Protein AF-A0A855K8J2-F1 (afdb_monomer_lite)

pLDDT: mean 85.91, std 11.96, range [37.53, 96.5]

Secondary structure (DSSP, 8-state):
-------SEEEE-SSHHHHHHHHHHHB-BTTB-SEES-PEEE-TTSSS-EEEEEEEPTTS-EEEEEEE--SS-SHHHHHHHHHHHHHHH--

Radius of gyration: 13.41 Å; chains: 1; bounding box: 34×26×37 Å

Foldseek 3Di:
DPPQAAAPEEDEDADPVVLVVVQVVQEADPVRNFHFPDWDWDPPVHQQTKIKGWTDDPPRDIGIYIYTYGPHHDPVRSVVNVVVCCVRNVD

Sequence (91 aa):
VFVTVKIDVLLIAALKMELDAAQQVFSASDTRPGGVAEWHSVDQDKPNPYIWGVYQMDDSQSFRIAFARPNRMGCDETGSVASALTEKLKP

Structure (mmCIF, N/CA/C/O backbone):
data_AF-A0A855K8J2-F1
#
_entry.id   AF-A0A855K8J2-F1
#
loop_
_atom_site.group_PDB
_atom_site.id
_atom_site.type_symbol
_atom_site.label_atom_id
_atom_site.label_alt_id
_atom_site.label_comp_id
_atom_site.label_asym_id
_atom_site.label_entity_id
_atom_site.label_seq_id
_atom_site.pdbx_PDB_ins_code
_atom_site.Cartn_x
_atom_site.Cartn_y
_atom_site.Cartn_z
_atom_site.occupancy
_atom_site.B_iso_or_equiv
_atom_site.auth_seq_id
_atom_site.auth_comp_id
_atom_site.auth_asym_id
_atom_site.auth_atom_id
_atom_site.pdbx_PDB_model_num
ATOM 1 N N . VAL A 1 1 ? -14.786 16.950 -5.421 1.00 37.53 1 VAL A N 1
ATOM 2 C CA . VAL A 1 1 ? -14.647 15.743 -6.268 1.00 37.53 1 VAL A CA 1
ATOM 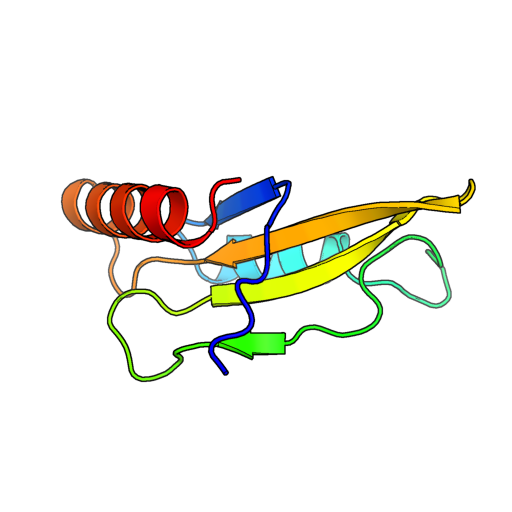3 C C . VAL A 1 1 ? -13.842 14.735 -5.471 1.00 37.53 1 VAL A C 1
ATOM 5 O O . VAL A 1 1 ? -12.674 14.992 -5.222 1.00 37.53 1 VAL A O 1
ATOM 8 N N . PHE A 1 2 ? -14.466 13.672 -4.961 1.00 42.28 2 PHE A N 1
ATOM 9 C CA . PHE A 1 2 ? -13.718 12.595 -4.312 1.00 42.28 2 PHE A CA 1
ATOM 10 C C . PHE A 1 2 ? -13.106 11.748 -5.423 1.00 42.28 2 PHE A C 1
ATOM 12 O O . PHE A 1 2 ? -13.826 11.089 -6.167 1.00 42.28 2 PHE A O 1
ATOM 19 N N . VAL A 1 3 ? -11.791 11.842 -5.603 1.00 47.56 3 VAL A N 1
ATOM 20 C CA . VAL A 1 3 ? -11.074 10.958 -6.520 1.00 47.56 3 VAL A CA 1
ATOM 21 C C . VAL A 1 3 ? -11.036 9.590 -5.851 1.00 47.56 3 VAL A C 1
ATOM 23 O O . VAL A 1 3 ? -10.289 9.380 -4.898 1.00 47.56 3 VAL A O 1
ATOM 26 N N . THR A 1 4 ? -11.882 8.669 -6.305 1.00 60.09 4 THR A N 1
ATOM 27 C CA . THR A 1 4 ? -11.802 7.271 -5.879 1.00 60.09 4 THR A CA 1
ATOM 28 C C . THR A 1 4 ? -10.559 6.666 -6.520 1.00 60.09 4 THR A C 1
ATOM 30 O O . THR A 1 4 ? -10.552 6.331 -7.706 1.00 60.09 4 THR A O 1
ATOM 33 N N . VAL A 1 5 ? -9.474 6.5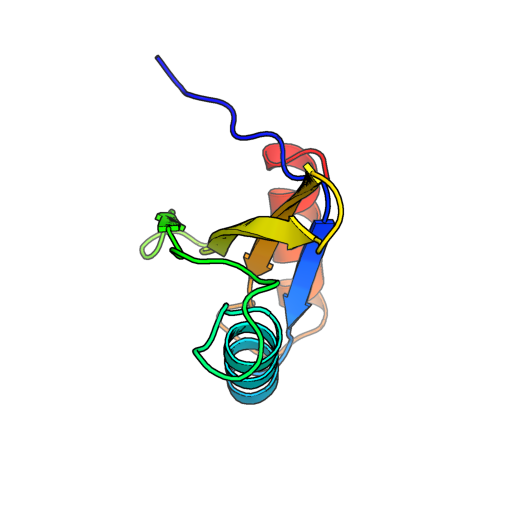68 -5.753 1.00 71.25 5 VAL A N 1
ATOM 34 C CA . VAL A 1 5 ? -8.2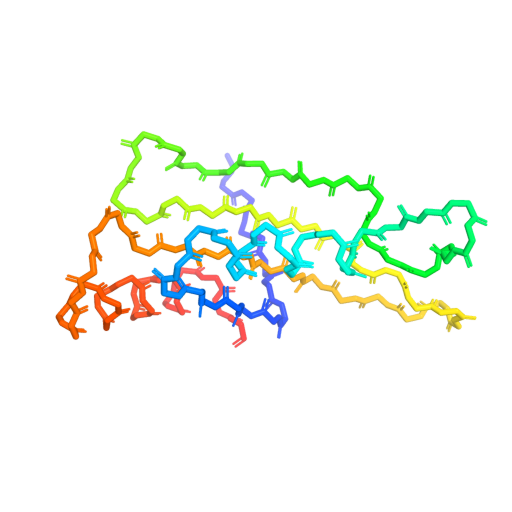73 5.845 -6.177 1.00 71.25 5 VAL A CA 1
ATOM 35 C C . VAL A 1 5 ? -8.592 4.356 -6.089 1.00 71.25 5 VAL A C 1
ATOM 37 O O . VAL A 1 5 ? -8.595 3.786 -5.002 1.00 71.25 5 VAL A O 1
ATOM 40 N N . LYS A 1 6 ? -8.905 3.737 -7.233 1.00 85.38 6 LYS A N 1
ATOM 41 C CA . LYS A 1 6 ? -8.972 2.275 -7.342 1.00 85.38 6 LYS A CA 1
ATOM 42 C C . LYS A 1 6 ? -7.568 1.722 -7.118 1.00 85.38 6 LYS A C 1
ATOM 44 O O . LYS A 1 6 ? -6.654 2.159 -7.818 1.00 85.38 6 LYS A O 1
ATOM 49 N N . ILE A 1 7 ? -7.424 0.835 -6.145 1.00 94.44 7 ILE A N 1
ATOM 50 C CA . ILE A 1 7 ? -6.199 0.087 -5.853 1.00 94.44 7 ILE A CA 1
ATOM 51 C C . ILE A 1 7 ? -6.343 -1.296 -6.488 1.00 94.44 7 ILE A C 1
ATOM 53 O O . ILE A 1 7 ? -7.464 -1.765 -6.621 1.00 94.44 7 ILE A O 1
ATOM 57 N N . ASP A 1 8 ? -5.243 -1.910 -6.915 1.00 94.56 8 ASP A N 1
ATOM 58 C CA . ASP A 1 8 ? -5.237 -3.268 -7.482 1.00 94.56 8 ASP A CA 1
ATOM 59 C C . ASP A 1 8 ? -4.660 -4.288 -6.486 1.00 94.56 8 ASP A C 1
ATOM 61 O O . ASP A 1 8 ? -4.937 -5.480 -6.556 1.00 94.56 8 ASP A O 1
ATOM 65 N N . VAL A 1 9 ? -3.820 -3.827 -5.553 1.00 95.12 9 VAL A N 1
ATOM 66 C CA . VAL A 1 9 ? -3.225 -4.658 -4.501 1.00 95.12 9 VAL A CA 1
ATOM 67 C C . VAL A 1 9 ? -3.244 -3.904 -3.176 1.00 95.12 9 VAL A C 1
ATOM 69 O O . VAL A 1 9 ? -2.665 -2.825 -3.057 1.00 95.12 9 VAL A O 1
ATOM 72 N N . LEU A 1 10 ? -3.864 -4.494 -2.156 1.00 95.44 10 LEU A N 1
ATOM 73 C CA . LEU A 1 10 ? -3.812 -4.011 -0.778 1.00 95.44 10 LEU A CA 1
ATOM 74 C C . LEU A 1 10 ? -2.967 -4.969 0.067 1.00 95.44 10 LEU A C 1
ATOM 76 O O . LEU A 1 10 ? -3.355 -6.115 0.283 1.00 95.44 10 LEU A O 1
ATOM 80 N N . LEU A 1 11 ? -1.829 -4.491 0.568 1.00 94.88 11 LEU A N 1
ATOM 81 C CA . LEU A 1 11 ? -0.993 -5.215 1.525 1.00 94.88 11 LEU A CA 1
ATOM 82 C C . LEU A 1 11 ? -1.192 -4.620 2.916 1.00 94.88 11 LEU A C 1
ATOM 84 O O . LEU A 1 11 ? -1.060 -3.413 3.131 1.00 94.88 11 LEU A O 1
ATOM 88 N N . ILE A 1 12 ? -1.504 -5.491 3.870 1.00 92.50 12 ILE A N 1
ATOM 89 C CA . ILE A 1 12 ? -1.703 -5.121 5.268 1.00 92.50 12 ILE A CA 1
ATOM 90 C C . ILE A 1 12 ? -0.636 -5.824 6.085 1.00 92.50 12 ILE A C 1
ATOM 92 O O . ILE A 1 12 ? -0.606 -7.051 6.155 1.00 92.50 12 ILE A O 1
ATOM 96 N N . ALA A 1 13 ? 0.244 -5.031 6.681 1.00 90.50 13 ALA A N 1
ATOM 97 C CA . ALA A 1 13 ? 1.288 -5.519 7.563 1.00 90.50 13 ALA A CA 1
ATOM 98 C C . ALA A 1 13 ? 0.825 -5.429 9.019 1.00 90.50 13 ALA A C 1
ATOM 100 O O . ALA A 1 13 ? 0.177 -4.454 9.409 1.00 90.50 13 ALA A O 1
ATOM 101 N N . ALA A 1 14 ? 1.182 -6.419 9.835 1.00 85.25 14 ALA A N 1
ATOM 102 C CA . ALA A 1 14 ? 0.873 -6.398 11.261 1.00 85.25 14 ALA A CA 1
ATOM 103 C C . ALA A 1 14 ? 1.874 -5.518 12.021 1.00 85.25 14 ALA A C 1
ATOM 105 O O . ALA A 1 14 ? 1.509 -4.805 12.960 1.00 85.25 14 ALA A O 1
ATOM 106 N N . LEU A 1 15 ? 3.141 -5.544 11.598 1.00 86.12 15 LEU A N 1
ATOM 107 C CA . LEU A 1 15 ? 4.235 -4.827 12.236 1.00 86.12 15 LEU A CA 1
ATOM 108 C C . LEU A 1 15 ? 4.716 -3.653 11.388 1.00 86.12 15 LEU A C 1
ATOM 110 O O . LEU A 1 15 ? 4.759 -3.701 10.160 1.00 86.12 15 LEU A O 1
ATOM 114 N N . LYS A 1 16 ? 5.188 -2.600 12.064 1.00 87.69 16 LYS A N 1
ATOM 115 C CA . LYS A 1 16 ? 5.825 -1.466 11.386 1.00 87.69 16 LYS A CA 1
ATOM 116 C C . LYS A 1 16 ? 7.046 -1.903 10.564 1.00 87.69 16 LYS A C 1
ATOM 118 O O . LYS A 1 16 ? 7.186 -1.456 9.437 1.00 87.69 16 LYS A O 1
ATOM 123 N N . MET A 1 17 ? 7.872 -2.813 11.083 1.00 91.44 17 MET A N 1
ATOM 124 C CA . MET A 1 17 ? 9.046 -3.320 10.356 1.00 91.44 17 MET A CA 1
ATOM 125 C C . MET A 1 17 ? 8.688 -4.064 9.061 1.00 91.44 17 MET A C 1
ATOM 127 O O . MET A 1 17 ? 9.432 -3.978 8.093 1.00 91.44 17 MET A O 1
ATOM 131 N N . GLU A 1 18 ? 7.553 -4.768 9.025 1.00 91.81 18 GLU A N 1
ATOM 132 C CA . GLU A 1 18 ? 7.066 -5.451 7.819 1.00 91.81 18 GLU A CA 1
ATOM 133 C C . GLU A 1 18 ? 6.601 -4.432 6.778 1.00 91.81 18 GLU A C 1
ATOM 135 O O . GLU A 1 18 ? 6.940 -4.552 5.603 1.00 91.81 18 GLU A O 1
ATOM 140 N N . LEU A 1 19 ? 5.869 -3.405 7.224 1.00 91.81 19 LEU A N 1
ATOM 141 C CA . LEU A 1 19 ? 5.422 -2.310 6.368 1.00 91.81 19 LEU A CA 1
ATOM 142 C C . LEU A 1 19 ? 6.613 -1.542 5.782 1.00 91.81 19 LEU A C 1
ATOM 144 O O . LEU A 1 19 ? 6.650 -1.290 4.582 1.00 91.81 19 LEU A O 1
ATOM 148 N N . ASP A 1 20 ? 7.592 -1.205 6.624 1.00 93.44 20 ASP A N 1
ATOM 149 C CA . ASP A 1 20 ? 8.793 -0.469 6.230 1.00 93.44 20 ASP A CA 1
ATOM 150 C C . ASP A 1 20 ? 9.636 -1.302 5.241 1.00 93.44 20 ASP A C 1
ATOM 152 O O . ASP A 1 20 ? 10.082 -0.785 4.216 1.00 93.44 20 ASP A O 1
ATOM 156 N N . ALA A 1 21 ? 9.792 -2.610 5.488 1.00 94.69 21 ALA A N 1
ATOM 157 C CA . ALA A 1 21 ? 10.485 -3.522 4.578 1.00 94.69 21 ALA A CA 1
ATOM 158 C C . ALA A 1 21 ? 9.752 -3.670 3.236 1.00 94.69 21 ALA A C 1
ATOM 160 O O . ALA A 1 21 ? 10.385 -3.625 2.181 1.00 94.69 21 ALA A O 1
ATOM 161 N N . ALA A 1 22 ? 8.422 -3.799 3.255 1.00 94.56 22 ALA A N 1
ATOM 162 C CA . ALA A 1 22 ? 7.619 -3.812 2.038 1.00 94.56 22 ALA A CA 1
ATOM 163 C C . ALA A 1 22 ? 7.795 -2.496 1.268 1.00 94.56 22 ALA A C 1
ATOM 165 O O . ALA A 1 22 ? 8.127 -2.517 0.086 1.00 94.56 22 ALA A O 1
ATOM 166 N N . GLN A 1 23 ? 7.678 -1.343 1.929 1.00 95.00 23 GLN A N 1
ATOM 167 C CA . GLN A 1 23 ? 7.896 -0.046 1.288 1.00 95.00 23 GLN A CA 1
ATOM 168 C C . GLN A 1 23 ? 9.285 0.048 0.655 1.00 95.00 23 GLN A C 1
ATOM 170 O O . GLN A 1 23 ? 9.398 0.463 -0.496 1.00 95.00 23 GLN A O 1
ATOM 175 N N . GLN A 1 24 ? 10.330 -0.415 1.337 1.00 94.19 24 GLN A N 1
ATOM 176 C CA . GLN A 1 24 ? 11.690 -0.426 0.802 1.00 94.19 24 GLN A CA 1
ATOM 177 C C . GLN A 1 24 ? 11.857 -1.354 -0.413 1.00 94.19 24 GLN A C 1
ATOM 179 O O . GLN A 1 24 ? 12.575 -1.020 -1.354 1.00 94.19 24 GLN A O 1
ATOM 184 N N . VAL A 1 25 ? 11.227 -2.531 -0.406 1.00 93.50 25 VAL A N 1
ATOM 185 C CA . VAL A 1 25 ? 11.324 -3.503 -1.508 1.00 93.50 25 VAL A CA 1
ATOM 186 C C . VAL A 1 25 ? 10.530 -3.056 -2.731 1.00 93.50 25 VAL A C 1
ATOM 188 O O . VAL A 1 25 ? 10.994 -3.261 -3.849 1.00 93.50 25 VAL A O 1
ATOM 191 N N . PHE A 1 26 ? 9.364 -2.445 -2.524 1.00 94.44 26 PHE A N 1
ATOM 192 C CA . PHE A 1 26 ? 8.470 -2.018 -3.598 1.00 94.44 26 PHE A CA 1
ATOM 193 C C . PHE A 1 26 ? 8.752 -0.599 -4.109 1.00 94.44 26 PHE A C 1
ATOM 195 O O . PHE A 1 26 ? 8.147 -0.201 -5.100 1.00 94.44 26 PHE A O 1
ATOM 202 N N . SER A 1 27 ? 9.646 0.164 -3.476 1.00 95.38 27 SER A N 1
ATOM 203 C CA . SER A 1 27 ? 10.085 1.468 -3.990 1.00 95.38 27 SER A CA 1
ATOM 204 C C . SER A 1 27 ? 11.086 1.304 -5.128 1.00 95.38 27 SER A C 1
ATOM 206 O O . SER A 1 27 ? 11.969 0.447 -5.063 1.00 95.38 27 SER A O 1
ATOM 208 N N . ALA A 1 28 ? 10.970 2.160 -6.141 1.00 93.25 28 ALA A N 1
ATOM 209 C CA . ALA A 1 28 ? 11.972 2.253 -7.193 1.00 93.25 28 ALA A CA 1
ATOM 210 C C . ALA A 1 28 ? 13.307 2.757 -6.614 1.00 93.25 28 ALA A C 1
ATOM 212 O O . ALA A 1 28 ? 13.338 3.576 -5.692 1.00 93.25 28 ALA A O 1
ATOM 213 N N . SER A 1 29 ? 14.417 2.267 -7.157 1.00 90.50 29 SER A N 1
ATOM 214 C CA . SER A 1 29 ? 15.772 2.693 -6.799 1.00 90.50 29 SER A CA 1
ATOM 215 C C . SER A 1 29 ? 16.695 2.672 -8.014 1.00 90.50 29 SER A C 1
ATOM 217 O O . SER A 1 29 ? 16.399 2.017 -9.008 1.00 90.50 29 SER A O 1
ATOM 219 N N . ASP A 1 30 ? 17.869 3.297 -7.917 1.00 85.81 30 ASP A N 1
ATOM 220 C CA . ASP A 1 30 ? 18.847 3.330 -9.021 1.00 85.81 30 ASP A CA 1
ATOM 221 C C . ASP A 1 30 ? 19.251 1.927 -9.513 1.00 85.81 30 ASP A C 1
ATOM 223 O O . ASP A 1 30 ? 19.516 1.712 -10.692 1.00 85.81 30 ASP A O 1
ATOM 227 N N . THR A 1 31 ? 19.269 0.947 -8.608 1.00 84.81 31 THR A N 1
ATOM 228 C CA . THR A 1 31 ? 19.575 -0.462 -8.906 1.00 84.81 31 THR A CA 1
ATOM 229 C C . THR A 1 31 ? 18.357 -1.300 -9.306 1.00 84.81 31 THR A C 1
ATOM 231 O O . THR A 1 31 ? 18.524 -2.445 -9.723 1.00 84.81 31 THR A O 1
ATOM 234 N N . ARG A 1 32 ? 17.139 -0.767 -9.145 1.00 83.00 32 ARG A N 1
ATOM 235 C CA . ARG A 1 32 ? 15.851 -1.422 -9.425 1.00 83.00 32 ARG A CA 1
ATOM 236 C C . ARG A 1 32 ? 14.859 -0.360 -9.913 1.00 83.00 32 ARG A C 1
ATOM 238 O O . ARG A 1 32 ? 14.094 0.170 -9.107 1.00 83.00 32 ARG A O 1
ATOM 245 N N . PRO A 1 33 ? 14.906 0.001 -11.205 1.00 80.69 33 PRO A N 1
ATOM 246 C CA . PRO A 1 33 ? 14.051 1.055 -11.744 1.00 80.69 33 PRO A CA 1
ATOM 247 C C . PRO A 1 33 ? 12.560 0.680 -11.696 1.00 80.69 33 PRO A C 1
ATOM 249 O O . PRO A 1 33 ? 11.720 1.568 -11.567 1.00 80.69 33 PRO A O 1
ATOM 252 N N . GLY A 1 34 ? 12.233 -0.618 -11.730 1.00 88.38 34 GLY A N 1
ATOM 253 C CA . GLY A 1 34 ? 10.891 -1.122 -11.453 1.00 88.38 34 GLY A CA 1
ATOM 254 C C . GLY A 1 34 ? 10.501 -0.938 -9.983 1.00 88.38 34 GLY A C 1
ATOM 255 O O . GLY A 1 34 ? 11.198 -1.399 -9.076 1.00 88.38 34 GLY A O 1
ATOM 256 N N . GLY A 1 35 ? 9.378 -0.261 -9.743 1.00 93.44 35 GLY A N 1
ATOM 257 C CA . GLY A 1 35 ? 8.909 0.063 -8.400 1.00 93.44 35 GLY A CA 1
ATOM 258 C C . GLY A 1 35 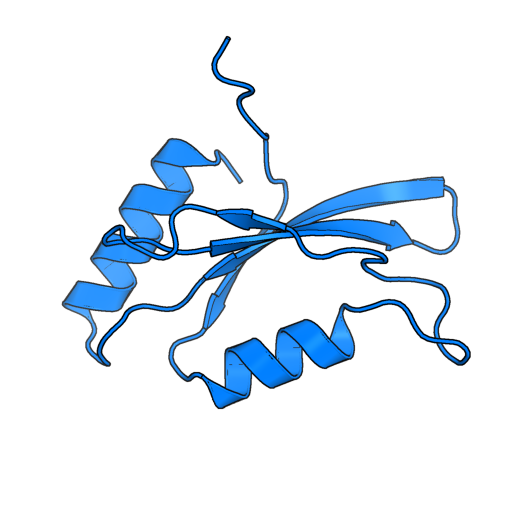? 7.954 1.249 -8.338 1.00 93.44 35 GLY A C 1
ATOM 259 O O . GLY A 1 35 ? 7.536 1.812 -9.351 1.00 93.44 35 GLY A O 1
ATOM 260 N N . VAL A 1 36 ? 7.602 1.627 -7.114 1.00 95.31 36 VAL A N 1
ATOM 261 C CA . VAL A 1 36 ? 6.856 2.842 -6.796 1.00 95.31 36 VAL A CA 1
ATOM 262 C C . VAL A 1 36 ? 7.828 4.013 -6.709 1.00 95.31 36 VAL A C 1
ATOM 264 O O . VAL A 1 36 ? 8.712 4.021 -5.853 1.00 95.31 36 VAL A O 1
ATOM 267 N N . ALA A 1 37 ? 7.661 5.003 -7.585 1.00 93.94 37 ALA A N 1
ATOM 268 C CA . ALA A 1 37 ? 8.490 6.210 -7.593 1.00 93.94 37 ALA A CA 1
ATOM 269 C C . ALA A 1 37 ? 8.113 7.200 -6.476 1.00 93.94 37 ALA A C 1
ATOM 271 O O . ALA A 1 37 ? 8.982 7.855 -5.907 1.00 93.94 37 ALA A O 1
ATOM 272 N N . GLU A 1 38 ? 6.823 7.295 -6.149 1.00 94.50 38 GLU A N 1
ATOM 273 C CA . GLU A 1 38 ? 6.305 8.196 -5.120 1.00 94.50 38 GLU A CA 1
ATOM 274 C C . GLU A 1 38 ? 5.213 7.504 -4.300 1.00 94.50 38 GLU A C 1
ATOM 276 O O . 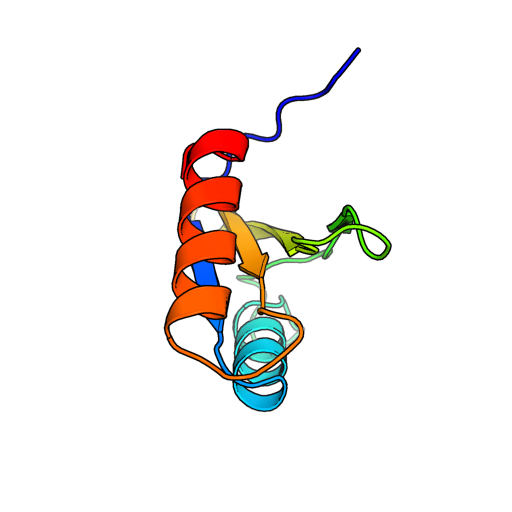GLU A 1 38 ? 4.305 6.872 -4.847 1.00 94.50 38 GLU A O 1
ATOM 281 N N . TRP A 1 39 ? 5.306 7.644 -2.977 1.00 95.06 39 TRP A N 1
ATOM 282 C CA . TRP A 1 39 ? 4.299 7.169 -2.035 1.00 95.06 39 TRP A CA 1
ATOM 283 C C . TRP A 1 39 ? 3.440 8.329 -1.546 1.00 95.06 39 TRP A C 1
ATOM 285 O O . TRP A 1 39 ? 3.948 9.306 -0.996 1.00 95.06 39 TRP A O 1
ATOM 295 N N . HIS A 1 40 ? 2.126 8.181 -1.665 1.00 94.69 40 HIS A N 1
ATOM 296 C CA . HIS A 1 40 ? 1.155 9.148 -1.179 1.00 94.69 40 HIS A CA 1
ATOM 297 C C . HIS A 1 40 ? 0.517 8.660 0.119 1.00 94.69 40 HIS A C 1
ATOM 299 O O . HIS A 1 40 ? -0.191 7.651 0.143 1.00 94.69 40 HIS A O 1
ATOM 305 N N . SER A 1 41 ? 0.731 9.410 1.196 1.00 92.38 41 SER A N 1
ATOM 306 C CA . SER A 1 41 ? 0.080 9.180 2.485 1.00 92.38 41 SER A CA 1
ATOM 307 C C . SER A 1 41 ? -1.359 9.679 2.476 1.00 92.38 41 SER A C 1
ATOM 309 O O . SER A 1 41 ? -1.628 10.820 2.107 1.00 92.38 41 SER A O 1
ATOM 311 N N . VAL A 1 42 ? -2.287 8.845 2.937 1.00 90.19 42 VAL A N 1
ATOM 312 C CA . VAL A 1 42 ? -3.707 9.181 3.041 1.00 90.19 42 VAL A CA 1
ATOM 313 C C . VAL A 1 42 ? -4.202 8.882 4.448 1.00 90.19 42 VAL A C 1
ATOM 315 O O . VAL A 1 42 ? -3.862 7.857 5.037 1.00 90.19 42 VAL A O 1
ATOM 318 N N . ASP A 1 43 ? -5.052 9.776 4.962 1.00 82.81 43 ASP A N 1
ATOM 319 C CA . ASP A 1 43 ? -5.832 9.540 6.179 1.00 82.81 43 ASP A CA 1
ATOM 320 C C . ASP A 1 43 ? -4.970 9.223 7.422 1.00 82.81 43 ASP A C 1
ATOM 322 O O . ASP A 1 43 ? -5.386 8.454 8.283 1.00 82.81 43 ASP A O 1
ATOM 326 N N . GLN A 1 44 ? -3.787 9.847 7.533 1.00 78.44 44 GLN A N 1
ATOM 327 C CA . GLN A 1 44 ? -2.822 9.641 8.631 1.00 78.44 44 GLN A CA 1
ATOM 328 C C . GLN A 1 44 ? -3.421 9.883 10.031 1.00 78.44 44 GLN A C 1
ATOM 330 O O . GLN A 1 44 ? -3.028 9.212 10.979 1.00 78.44 44 GLN A O 1
ATOM 335 N N . ASP A 1 45 ? -4.414 10.772 10.147 1.00 77.56 45 ASP A N 1
ATOM 336 C CA . ASP A 1 45 ? -5.115 11.078 11.406 1.00 77.56 45 ASP A CA 1
ATOM 337 C C . ASP A 1 45 ? -6.420 10.280 11.606 1.00 77.56 45 ASP A C 1
ATOM 339 O O . ASP A 1 45 ? -7.190 10.547 12.532 1.00 77.56 45 ASP A O 1
ATOM 343 N N . LYS A 1 46 ? -6.731 9.325 10.722 1.00 80.94 46 LYS A N 1
ATOM 344 C CA . LYS A 1 46 ? -7.957 8.513 10.785 1.00 80.94 46 LYS A CA 1
ATOM 345 C C . LYS A 1 46 ? -7.651 7.074 11.223 1.00 80.94 46 LYS A C 1
ATOM 347 O O . LYS A 1 46 ? -6.493 6.674 11.255 1.00 80.94 46 LYS A O 1
ATOM 352 N N . PRO A 1 47 ? -8.679 6.257 11.533 1.00 79.75 47 PRO A N 1
ATOM 353 C CA . PRO A 1 47 ? -8.472 4.904 12.060 1.00 79.75 47 PRO A CA 1
ATOM 354 C C . PRO A 1 47 ? -7.732 3.948 11.117 1.00 79.75 47 PRO A C 1
ATOM 356 O O . PRO A 1 47 ? -7.096 3.012 11.588 1.00 79.75 47 PRO A O 1
ATOM 359 N N . ASN A 1 48 ? -7.807 4.186 9.803 1.00 85.00 48 ASN A N 1
ATOM 360 C CA . ASN A 1 48 ? -7.280 3.289 8.773 1.00 85.00 48 ASN A CA 1
ATOM 361 C C . ASN A 1 48 ? -6.330 4.056 7.832 1.00 85.00 48 ASN A C 1
ATOM 363 O O . ASN A 1 48 ? -6.687 4.292 6.670 1.00 85.00 48 ASN A O 1
ATOM 367 N N . PRO A 1 49 ? -5.165 4.511 8.326 1.00 89.31 49 PRO A N 1
ATOM 368 C CA . PRO A 1 49 ? -4.197 5.208 7.498 1.00 89.31 49 PRO A CA 1
ATOM 369 C C . PRO A 1 49 ? -3.577 4.232 6.497 1.00 89.31 49 PRO A C 1
ATOM 371 O O . PRO A 1 49 ? -3.344 3.059 6.802 1.00 89.31 49 PRO A O 1
ATOM 374 N N . TYR A 1 50 ? -3.286 4.720 5.298 1.00 92.38 50 TYR A N 1
ATOM 375 C CA . TYR A 1 50 ? -2.581 3.938 4.289 1.00 92.38 50 TYR A CA 1
ATOM 376 C C . TYR A 1 50 ? -1.683 4.837 3.450 1.00 92.38 50 TYR A C 1
ATOM 378 O O . TYR A 1 50 ? -1.900 6.046 3.333 1.00 92.38 50 TYR A O 1
ATOM 386 N N . ILE A 1 51 ? -0.661 4.230 2.867 1.00 94.94 51 ILE A N 1
ATOM 387 C CA . ILE A 1 51 ? 0.143 4.828 1.807 1.00 94.94 51 ILE A CA 1
ATOM 388 C C . ILE A 1 51 ? -0.161 4.085 0.514 1.00 94.94 51 ILE A C 1
ATOM 390 O O . ILE A 1 51 ? -0.497 2.903 0.545 1.00 94.94 51 ILE A O 1
ATOM 394 N N . TRP A 1 52 ? -0.058 4.746 -0.628 1.00 96.06 52 TRP A N 1
ATOM 395 C CA . TRP A 1 52 ? -0.219 4.074 -1.913 1.00 96.06 52 TRP A CA 1
ATOM 396 C C . TRP A 1 52 ? 0.676 4.692 -2.976 1.00 96.06 52 TRP A C 1
ATOM 398 O O . TRP A 1 52 ? 1.136 5.822 -2.828 1.00 96.06 52 TRP A O 1
ATOM 408 N N . GLY A 1 53 ? 0.897 3.954 -4.054 1.00 95.62 53 GLY A N 1
ATOM 409 C CA . GLY A 1 53 ? 1.617 4.448 -5.215 1.00 95.62 53 GLY A CA 1
ATOM 410 C C . GLY A 1 53 ? 1.364 3.590 -6.445 1.00 95.62 53 GLY A C 1
ATOM 411 O O . GLY A 1 53 ? 0.652 2.582 -6.393 1.00 95.62 53 GLY A O 1
ATOM 412 N N . VAL A 1 54 ? 1.931 4.016 -7.569 1.00 95.50 54 VAL A N 1
ATOM 413 C CA . VAL A 1 54 ? 1.883 3.271 -8.830 1.00 95.50 54 VAL A CA 1
ATOM 414 C C . VAL A 1 54 ? 3.177 2.483 -8.963 1.00 95.50 54 VAL A C 1
ATOM 416 O O . VAL A 1 54 ? 4.244 3.077 -9.097 1.00 95.50 54 VAL A O 1
ATOM 419 N N . TYR A 1 55 ? 3.078 1.158 -8.921 1.00 94.69 55 TYR A N 1
ATOM 420 C CA . TYR A 1 55 ? 4.201 0.269 -9.171 1.00 94.69 55 TYR A CA 1
ATOM 421 C C . TYR A 1 55 ? 4.388 0.111 -10.679 1.00 94.69 55 TYR A C 1
ATOM 423 O O . TYR A 1 55 ? 3.468 -0.333 -11.368 1.00 94.69 55 TYR A O 1
ATOM 431 N N . GLN A 1 56 ? 5.564 0.473 -11.186 1.00 93.44 56 GLN A N 1
ATOM 432 C CA . GLN A 1 56 ? 5.941 0.288 -12.588 1.00 93.44 56 GLN A CA 1
ATOM 433 C C . GLN A 1 56 ? 6.698 -1.034 -12.757 1.00 93.44 56 GLN A C 1
ATOM 435 O O . GLN A 1 56 ? 7.694 -1.258 -12.069 1.00 93.44 56 GLN A O 1
ATOM 440 N N . MET A 1 57 ? 6.233 -1.902 -13.661 1.00 85.81 57 MET A N 1
ATOM 441 C CA . MET A 1 57 ? 6.985 -3.073 -14.127 1.00 85.81 57 MET A CA 1
ATOM 442 C C . MET A 1 57 ? 7.803 -2.722 -15.374 1.00 85.81 57 MET A C 1
ATOM 444 O O . MET A 1 57 ? 7.444 -1.808 -16.117 1.00 85.81 57 MET A O 1
ATOM 448 N N . ASP A 1 58 ? 8.851 -3.503 -15.646 1.00 76.19 58 ASP A N 1
ATOM 449 C CA . ASP A 1 58 ? 9.827 -3.279 -16.728 1.00 76.19 58 ASP A CA 1
ATOM 450 C C . ASP A 1 58 ? 9.258 -3.406 -18.168 1.00 76.19 58 ASP A C 1
ATOM 452 O O . ASP A 1 58 ? 10.021 -3.481 -19.125 1.00 76.19 58 ASP A O 1
ATOM 456 N N . ASP A 1 59 ? 7.930 -3.403 -18.353 1.00 68.62 59 ASP A N 1
ATOM 457 C CA . ASP A 1 59 ? 7.277 -3.682 -19.643 1.00 68.62 59 ASP A CA 1
ATOM 458 C C . ASP A 1 59 ? 5.958 -2.900 -19.869 1.00 68.62 59 ASP A C 1
ATOM 460 O O . ASP A 1 59 ? 4.984 -3.399 -20.429 1.00 68.62 59 ASP A O 1
ATOM 464 N N . SER A 1 60 ? 5.892 -1.642 -19.410 1.00 71.06 60 SER A N 1
ATOM 465 C CA . SER A 1 60 ? 4.721 -0.731 -19.519 1.00 71.06 60 SER A CA 1
ATOM 466 C C . SER A 1 60 ? 3.471 -1.131 -18.721 1.00 71.06 60 SER A C 1
ATOM 468 O O . SER A 1 60 ? 2.462 -0.420 -18.747 1.00 71.06 60 SER A O 1
ATOM 470 N N . GLN A 1 61 ? 3.515 -2.247 -17.996 1.00 84.88 61 GLN A N 1
ATOM 471 C CA . GLN A 1 61 ? 2.463 -2.616 -17.057 1.00 84.88 61 GLN A CA 1
ATOM 472 C C . GLN A 1 61 ? 2.670 -1.883 -15.737 1.00 84.88 61 GLN A C 1
ATOM 474 O O . GLN A 1 61 ? 3.777 -1.803 -15.206 1.00 84.88 61 GLN A O 1
ATOM 479 N N . SER A 1 62 ? 1.577 -1.357 -15.195 1.00 91.50 62 SER A N 1
ATOM 480 C CA . SER A 1 62 ? 1.574 -0.753 -13.872 1.00 91.50 62 SER A CA 1
ATOM 481 C C . SER A 1 62 ? 0.351 -1.194 -13.098 1.00 91.50 62 SER A C 1
ATOM 483 O O . SER A 1 62 ? -0.698 -1.480 -13.676 1.00 91.50 62 SER A O 1
ATOM 485 N N . PHE A 1 63 ? 0.499 -1.247 -11.783 1.00 92.81 63 PHE A N 1
ATOM 486 C CA . PHE A 1 63 ? -0.608 -1.496 -10.876 1.00 92.81 63 PHE A CA 1
ATOM 487 C C . PHE A 1 63 ? -0.496 -0.572 -9.673 1.00 92.81 63 PHE A C 1
ATOM 489 O O . PHE A 1 63 ? 0.588 -0.125 -9.289 1.00 92.81 63 PHE A O 1
ATOM 496 N N . ARG A 1 64 ? -1.637 -0.241 -9.084 1.00 95.12 64 ARG A N 1
ATOM 497 C CA . ARG A 1 64 ? -1.704 0.589 -7.888 1.00 95.12 64 ARG A CA 1
ATOM 498 C C . ARG A 1 64 ? -1.656 -0.305 -6.669 1.00 95.12 64 ARG A C 1
ATOM 500 O O . ARG A 1 64 ? -2.500 -1.183 -6.499 1.00 95.12 64 ARG A O 1
ATOM 507 N N . ILE A 1 65 ? -0.690 -0.043 -5.806 1.00 96.00 65 ILE A N 1
ATOM 508 C CA . ILE A 1 65 ? -0.491 -0.788 -4.571 1.00 96.00 65 ILE A CA 1
ATOM 509 C C . ILE A 1 65 ? -0.705 0.137 -3.379 1.00 96.00 65 ILE A C 1
ATOM 511 O O . ILE A 1 65 ? -0.236 1.275 -3.381 1.00 96.00 65 ILE A O 1
ATOM 515 N N . ALA A 1 66 ? -1.429 -0.344 -2.372 1.00 96.50 66 ALA A N 1
ATOM 516 C CA . ALA A 1 66 ? -1.622 0.345 -1.105 1.00 96.50 66 ALA A CA 1
ATOM 517 C C . ALA A 1 66 ? -1.088 -0.497 0.049 1.00 96.50 66 ALA A C 1
ATOM 519 O O . ALA A 1 66 ? -1.341 -1.700 0.113 1.00 96.50 66 ALA A O 1
ATOM 520 N N . PHE A 1 67 ? -0.388 0.156 0.972 1.00 95.56 67 PHE A N 1
ATOM 521 C CA . PHE A 1 67 ? 0.144 -0.422 2.197 1.00 95.56 67 PHE A CA 1
ATOM 522 C C . PHE A 1 67 ? -0.551 0.189 3.404 1.00 95.56 67 PHE A C 1
ATOM 524 O O . PHE A 1 67 ? -0.656 1.411 3.526 1.00 95.56 67 PHE A O 1
ATOM 531 N N . ALA A 1 68 ? -1.003 -0.665 4.312 1.00 93.88 68 ALA A N 1
ATOM 532 C CA . ALA A 1 68 ? -1.637 -0.249 5.550 1.00 93.88 68 ALA A CA 1
ATOM 533 C C . ALA A 1 68 ? -1.139 -1.079 6.727 1.00 93.88 68 ALA A C 1
ATOM 535 O O . ALA A 1 68 ? -0.670 -2.207 6.574 1.00 93.88 68 ALA A O 1
ATOM 536 N N . ARG A 1 69 ? -1.284 -0.516 7.924 1.00 89.00 69 ARG A N 1
ATOM 537 C CA . ARG A 1 69 ? -1.085 -1.244 9.173 1.00 89.00 69 ARG A CA 1
ATOM 538 C C . ARG A 1 69 ? -2.136 -0.816 10.196 1.00 89.00 69 ARG A C 1
ATOM 540 O O . ARG A 1 69 ? -2.480 0.368 10.230 1.00 89.00 69 ARG A O 1
ATOM 547 N N . PRO A 1 70 ? -2.613 -1.724 11.056 1.00 82.69 70 PRO A N 1
ATOM 548 C CA . PRO A 1 70 ? -3.377 -1.338 12.229 1.00 82.69 70 PRO A CA 1
ATOM 549 C C . PRO A 1 70 ? -2.499 -0.578 13.230 1.00 82.69 70 PRO A C 1
ATOM 551 O O . PRO A 1 70 ? -1.273 -0.744 13.292 1.00 82.69 70 PRO A O 1
ATOM 554 N N . ASN A 1 71 ? -3.135 0.295 14.011 1.00 73.88 71 ASN A N 1
ATOM 555 C CA . ASN A 1 71 ? -2.445 1.129 14.992 1.00 73.88 71 ASN A CA 1
ATOM 556 C C . ASN A 1 71 ? -2.020 0.341 16.239 1.00 73.88 71 ASN A C 1
ATOM 558 O O . ASN A 1 71 ? -1.037 0.728 16.876 1.00 73.88 71 ASN A O 1
ATOM 562 N N . ARG A 1 72 ? -2.680 -0.780 16.556 1.00 69.12 72 ARG A N 1
ATOM 563 C CA . ARG A 1 72 ? -2.261 -1.736 17.585 1.00 69.12 72 ARG A CA 1
ATOM 564 C C . ARG A 1 72 ? -2.255 -3.159 17.024 1.00 69.12 72 ARG A C 1
ATOM 566 O O . ARG A 1 72 ? -2.861 -3.469 16.003 1.00 69.12 72 ARG A O 1
ATOM 573 N N . MET A 1 73 ? -1.513 -4.033 17.696 1.00 63.50 73 MET A N 1
ATOM 574 C CA . MET A 1 73 ? -1.486 -5.455 17.364 1.00 63.50 73 MET A CA 1
ATOM 575 C C . MET A 1 73 ? -2.695 -6.159 17.985 1.00 63.50 73 MET A C 1
ATOM 577 O O . MET A 1 73 ? -2.910 -6.065 19.192 1.00 63.50 73 MET A O 1
ATOM 581 N N . GLY A 1 74 ? -3.450 -6.892 17.169 1.00 65.38 74 GLY A N 1
ATOM 582 C CA . GLY A 1 74 ? -4.579 -7.710 17.607 1.00 65.38 74 GLY A CA 1
ATOM 583 C C . GLY A 1 74 ? -5.403 -8.208 16.421 1.00 65.38 74 GLY A C 1
ATOM 584 O O . GLY A 1 74 ? -5.490 -7.528 15.401 1.00 65.38 74 GLY A O 1
ATOM 585 N N . CYS A 1 75 ? -6.006 -9.394 16.553 1.00 60.91 75 CYS A N 1
ATOM 586 C CA . CYS A 1 75 ? -6.831 -9.999 15.497 1.00 60.91 75 CYS A CA 1
ATOM 587 C C . CYS A 1 75 ? -7.988 -9.072 15.077 1.00 60.91 75 CYS A C 1
ATOM 589 O O . CYS A 1 75 ? -8.193 -8.830 13.887 1.00 60.91 75 CYS A O 1
ATOM 591 N N . ASP A 1 76 ? -8.671 -8.481 16.062 1.00 67.94 76 ASP A N 1
ATOM 592 C CA . ASP A 1 76 ? -9.829 -7.608 15.841 1.00 67.94 76 ASP A CA 1
ATOM 593 C C . ASP A 1 76 ? -9.452 -6.314 15.106 1.00 67.94 76 ASP A C 1
ATOM 595 O O . ASP A 1 76 ? -10.176 -5.858 14.219 1.00 67.94 76 ASP A O 1
ATOM 599 N N . GLU A 1 77 ? -8.287 -5.737 15.417 1.00 75.00 77 GLU A N 1
ATOM 600 C CA . GLU A 1 77 ? -7.836 -4.503 14.769 1.00 75.00 77 GLU A CA 1
ATOM 601 C C . GLU A 1 77 ? -7.394 -4.738 13.324 1.00 75.00 77 GLU A C 1
ATOM 603 O O . GLU A 1 77 ? -7.806 -3.993 12.432 1.00 75.00 77 GLU A O 1
ATOM 608 N N . THR A 1 78 ? -6.621 -5.797 13.058 1.00 79.31 78 THR A N 1
ATOM 609 C CA . THR A 1 78 ? -6.232 -6.155 11.685 1.00 79.31 78 THR A CA 1
ATOM 610 C C . THR A 1 78 ? -7.464 -6.459 10.830 1.00 79.31 78 THR A C 1
ATOM 612 O O . THR A 1 78 ? -7.559 -5.972 9.703 1.00 79.31 78 THR A O 1
ATOM 615 N N . GLY A 1 79 ? -8.434 -7.208 11.368 1.00 81.75 79 GLY A N 1
ATOM 616 C CA . GLY A 1 79 ? -9.684 -7.528 10.673 1.00 81.75 79 GLY A CA 1
ATOM 617 C C . GLY A 1 79 ? -10.529 -6.292 10.354 1.00 81.75 79 GLY A C 1
ATOM 618 O O . GLY A 1 79 ? -11.034 -6.158 9.235 1.00 81.75 79 GLY A O 1
ATOM 619 N N . SER A 1 80 ? -10.638 -5.354 11.301 1.00 85.81 80 SER A N 1
ATOM 620 C CA . SER A 1 80 ? -11.348 -4.085 11.104 1.00 85.81 80 SER A CA 1
ATOM 621 C C . SER A 1 80 ? -10.698 -3.226 10.014 1.00 85.81 80 SER A C 1
ATOM 623 O O . SER A 1 80 ? -11.387 -2.744 9.112 1.00 85.81 80 SER A O 1
ATOM 625 N N . VAL A 1 81 ? -9.369 -3.063 10.054 1.00 88.31 81 VAL A N 1
ATOM 626 C CA . VAL A 1 81 ? -8.619 -2.298 9.042 1.00 88.31 81 VAL A CA 1
ATOM 627 C C . VAL A 1 81 ? -8.760 -2.937 7.662 1.00 88.31 81 VAL A C 1
ATOM 629 O O . VAL A 1 81 ? -9.060 -2.241 6.691 1.00 88.31 81 VAL A O 1
ATOM 632 N N . ALA A 1 82 ? -8.605 -4.261 7.573 1.00 89.19 82 ALA A N 1
ATOM 633 C CA . ALA A 1 82 ? -8.739 -4.999 6.323 1.00 89.19 82 ALA A CA 1
ATOM 634 C C . ALA A 1 82 ? -10.125 -4.847 5.700 1.00 89.19 82 ALA A C 1
ATOM 636 O O . ALA A 1 82 ? -10.235 -4.533 4.513 1.00 89.19 82 ALA A O 1
ATOM 637 N N . SER A 1 83 ? -11.177 -5.002 6.503 1.00 90.56 83 SER A N 1
ATOM 638 C CA . SER A 1 83 ? -12.558 -4.878 6.032 1.00 90.56 83 SER A CA 1
ATOM 639 C C . SER A 1 83 ? -12.838 -3.468 5.510 1.00 90.56 83 SER A C 1
ATOM 641 O O . SER A 1 83 ? -13.290 -3.300 4.376 1.00 90.56 83 SER A O 1
ATOM 643 N N . ALA A 1 84 ? -12.489 -2.445 6.294 1.00 91.12 84 ALA A N 1
ATOM 644 C CA . ALA A 1 84 ? -12.745 -1.054 5.939 1.00 91.12 84 ALA A CA 1
ATOM 645 C C . ALA A 1 84 ? -11.966 -0.602 4.692 1.00 91.12 84 ALA A C 1
ATOM 647 O O . ALA A 1 84 ? -12.511 0.089 3.827 1.00 91.12 84 ALA A O 1
ATOM 648 N N . LEU A 1 85 ? -10.691 -0.987 4.573 1.00 91.75 85 LEU A N 1
ATOM 649 C CA . LEU A 1 85 ? -9.873 -0.624 3.416 1.00 91.75 85 LEU A CA 1
ATOM 650 C C . LEU A 1 85 ? -10.267 -1.398 2.159 1.00 91.75 85 LEU A C 1
ATOM 652 O O . LEU A 1 85 ? -10.274 -0.808 1.082 1.00 91.75 85 LEU A O 1
ATOM 656 N N . THR A 1 86 ? -10.669 -2.664 2.281 1.00 93.00 86 THR A N 1
ATOM 657 C CA . THR A 1 86 ? -11.192 -3.436 1.143 1.00 93.00 86 THR A CA 1
ATOM 658 C C . THR A 1 86 ? -12.474 -2.806 0.604 1.00 93.00 86 THR A C 1
ATOM 660 O O . THR A 1 86 ? -12.626 -2.625 -0.605 1.00 93.00 86 THR A O 1
ATOM 663 N N . GLU A 1 87 ? -13.388 -2.395 1.487 1.00 91.38 87 GLU A N 1
ATOM 664 C CA . GLU A 1 87 ? -14.625 -1.740 1.069 1.00 91.38 87 GLU A CA 1
ATOM 665 C C . GLU A 1 87 ? -14.360 -0.406 0.361 1.00 91.38 87 GLU A C 1
ATOM 667 O O . GLU A 1 87 ? -14.994 -0.125 -0.661 1.00 91.38 87 GLU A O 1
ATOM 672 N N . LYS A 1 88 ? -13.414 0.380 0.885 1.00 89.88 88 LYS A N 1
ATOM 673 C CA . LYS A 1 88 ? -13.069 1.712 0.385 1.00 89.88 88 LYS A CA 1
ATOM 674 C C . LYS A 1 88 ? -12.278 1.684 -0.922 1.00 89.88 88 LYS A C 1
ATOM 676 O O . LYS A 1 88 ? -12.569 2.470 -1.820 1.00 89.88 88 LYS A O 1
ATOM 681 N N . LEU A 1 89 ? -11.247 0.846 -0.999 1.00 91.44 89 LEU A N 1
ATOM 682 C CA . LEU A 1 89 ? -10.249 0.875 -2.073 1.00 91.44 89 LEU A CA 1
ATOM 683 C C . LEU A 1 89 ? -10.589 -0.069 -3.227 1.00 91.44 89 LEU A C 1
ATOM 685 O O . LEU A 1 89 ? -10.063 0.123 -4.323 1.00 91.44 89 LEU A O 1
ATOM 689 N N . LYS A 1 90 ? -11.488 -1.036 -2.981 1.00 89.75 90 LYS A N 1
ATOM 690 C CA . LYS A 1 90 ? -11.886 -2.084 -3.931 1.00 89.75 90 LYS A CA 1
ATOM 691 C C . LYS A 1 90 ? -10.669 -2.729 -4.627 1.00 89.75 90 LYS A C 1
ATOM 693 O O . LYS A 1 90 ? -10.637 -2.695 -5.860 1.00 89.75 90 LYS A O 1
ATOM 698 N N . PRO A 1 91 ? -9.685 -3.222 -3.841 1.00 85.62 91 PRO A N 1
ATOM 699 C CA . PRO A 1 91 ? -8.531 -3.936 -4.374 1.00 85.62 91 PRO 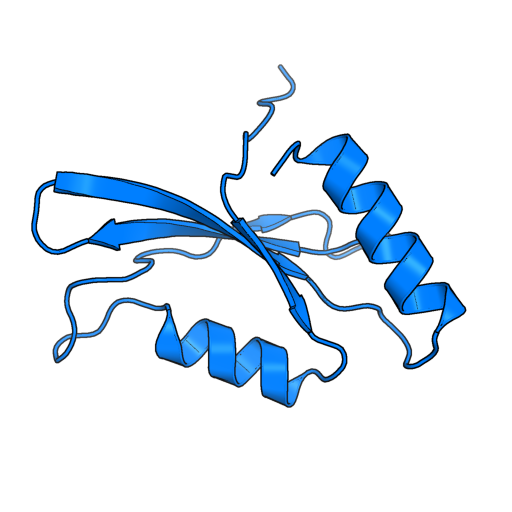A CA 1
ATOM 700 C C . PRO A 1 91 ? -8.956 -5.175 -5.165 1.00 85.62 91 PRO A C 1
ATOM 702 O O . PRO A 1 91 ? -10.004 -5.770 -4.813 1.00 85.62 91 PRO A O 1
#